Protein AF-A0A1G6PRS7-F1 (afdb_monomer_lite)

Organism: NCBI:txid1045774

Secondary structure (DSSP, 8-state):
-HHHHHHHHHHHHHHHHHHHHHHHHHHHSPPEEEEETTEEEEPPPTTHHHH-------SSPPPTTHHHHHHHHHHHHHHHHHHHHHHHHHHHHHHHHHHHHHHHHHHHHT----

Structure (mmCIF, N/CA/C/O backbone):
data_AF-A0A1G6PRS7-F1
#
_entry.id   AF-A0A1G6PRS7-F1
#
loop_
_atom_site.group_PDB
_atom_site.id
_atom_site.type_symbol
_atom_site.label_atom_id
_atom_site.label_alt_id
_atom_site.label_comp_id
_atom_site.label_asym_id
_atom_site.label_entity_id
_atom_site.label_seq_id
_atom_site.pdbx_PDB_ins_code
_atom_site.Cartn_x
_atom_site.Cartn_y
_atom_site.Cartn_z
_atom_site.occupancy
_atom_site.B_iso_or_equiv
_atom_site.auth_seq_id
_atom_site.auth_comp_id
_atom_site.auth_asym_id
_atom_site.auth_atom_id
_atom_site.pdbx_PDB_model_num
ATOM 1 N N . MET A 1 1 ? -11.569 -6.488 32.359 1.00 71.25 1 MET A N 1
ATOM 2 C CA . MET A 1 1 ? -12.073 -6.641 30.971 1.00 71.25 1 MET A CA 1
ATOM 3 C C . MET A 1 1 ? -12.149 -5.318 30.195 1.00 71.25 1 MET A C 1
ATOM 5 O O . MET A 1 1 ? -11.589 -5.247 29.113 1.00 71.25 1 MET A O 1
ATOM 9 N N . LEU A 1 2 ? -12.752 -4.248 30.737 1.00 75.19 2 LEU A N 1
ATOM 10 C CA . LEU A 1 2 ? -12.838 -2.927 30.074 1.00 75.19 2 LEU A CA 1
ATOM 11 C C . LEU A 1 2 ? -11.480 -2.272 29.746 1.00 75.19 2 LEU A C 1
ATOM 13 O O . LEU A 1 2 ? -11.315 -1.749 28.648 1.00 75.19 2 LEU A O 1
ATOM 17 N N . ARG A 1 3 ? -10.487 -2.347 30.651 1.00 80.88 3 ARG A N 1
ATOM 18 C CA . ARG A 1 3 ? -9.116 -1.862 30.374 1.00 80.88 3 ARG A CA 1
ATOM 19 C C . ARG A 1 3 ? -8.479 -2.577 29.177 1.00 80.88 3 ARG A C 1
ATOM 21 O O . ARG A 1 3 ? -7.954 -1.911 28.301 1.00 80.88 3 ARG A O 1
ATOM 28 N N . VAL A 1 4 ? -8.620 -3.904 29.102 1.00 82.88 4 VAL A N 1
ATOM 29 C CA . VAL A 1 4 ? -8.091 -4.726 27.996 1.00 82.88 4 VAL A CA 1
ATOM 30 C C . VAL A 1 4 ? -8.717 -4.324 26.659 1.00 82.88 4 VAL A C 1
ATOM 32 O O . VAL A 1 4 ? -8.003 -4.143 25.683 1.00 82.88 4 VAL A O 1
ATOM 35 N N . LEU A 1 5 ? -10.035 -4.106 26.616 1.00 78.06 5 LEU A N 1
ATOM 36 C CA . LEU A 1 5 ? -10.729 -3.673 25.397 1.00 78.06 5 LEU A CA 1
ATOM 37 C C . LEU A 1 5 ? -10.352 -2.244 24.966 1.00 78.06 5 LEU A C 1
ATOM 39 O O . LEU A 1 5 ? -10.252 -1.979 23.770 1.00 78.06 5 LEU A O 1
ATOM 43 N N . ARG A 1 6 ? -10.111 -1.327 25.914 1.00 81.44 6 ARG A N 1
ATOM 44 C CA . ARG A 1 6 ? -9.611 0.027 25.608 1.00 81.44 6 ARG A CA 1
ATOM 45 C C . ARG A 1 6 ? -8.185 -0.003 25.062 1.00 81.44 6 ARG A C 1
ATOM 47 O O . ARG A 1 6 ? -7.921 0.652 24.060 1.00 81.44 6 ARG A O 1
ATOM 54 N N . SER A 1 7 ? -7.299 -0.791 25.673 1.00 86.94 7 SER A N 1
ATOM 55 C CA . SER A 1 7 ? -5.940 -1.006 25.167 1.00 86.94 7 SER A CA 1
ATOM 56 C C . SER A 1 7 ? -5.959 -1.638 23.775 1.00 86.94 7 SER A C 1
ATOM 58 O O . SER A 1 7 ? -5.275 -1.153 22.883 1.00 86.94 7 SER A O 1
ATOM 60 N N . LEU A 1 8 ? -6.805 -2.649 23.554 1.00 82.88 8 LEU A N 1
ATOM 61 C CA . LEU A 1 8 ? -6.966 -3.296 22.252 1.00 82.88 8 LEU A CA 1
ATOM 62 C C . LEU A 1 8 ? -7.431 -2.308 21.175 1.00 82.88 8 LEU A C 1
ATOM 64 O O . LEU A 1 8 ? -6.864 -2.288 20.089 1.00 82.88 8 LEU A O 1
ATOM 68 N N . ARG A 1 9 ? -8.417 -1.450 21.474 1.00 82.69 9 ARG A N 1
ATOM 69 C CA . ARG A 1 9 ? -8.85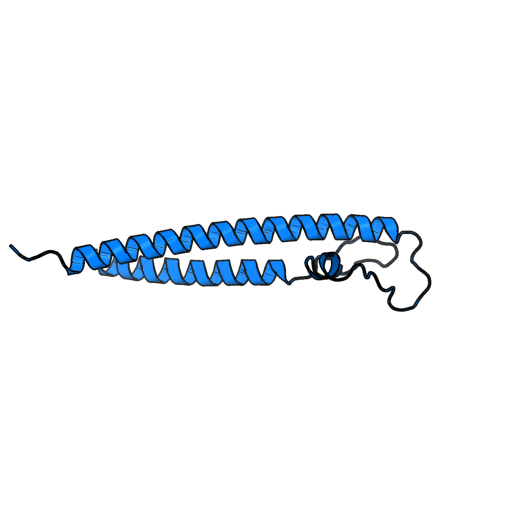7 -0.393 20.549 1.00 82.69 9 ARG A CA 1
ATOM 70 C C . ARG A 1 9 ? -7.713 0.556 20.194 1.00 82.69 9 ARG A C 1
ATOM 72 O O . ARG A 1 9 ? -7.565 0.891 19.025 1.00 82.69 9 ARG A O 1
ATOM 79 N N . ALA A 1 10 ? -6.941 1.007 21.182 1.00 84.38 10 ALA A N 1
ATOM 80 C CA . ALA A 1 10 ? -5.831 1.929 20.950 1.00 84.38 10 ALA A CA 1
ATOM 81 C C . ALA A 1 10 ? -4.745 1.293 20.070 1.00 84.38 10 ALA A C 1
ATOM 83 O O . ALA A 1 10 ? -4.290 1.921 19.120 1.00 84.38 10 ALA A O 1
ATOM 84 N N . VAL A 1 11 ? -4.398 0.030 20.336 1.00 87.88 11 VAL A N 1
ATOM 85 C CA . VAL A 1 11 ? -3.448 -0.734 19.515 1.00 87.88 11 VAL A CA 1
ATOM 86 C C . VAL A 1 11 ? -3.975 -0.907 18.091 1.00 87.88 11 VAL A C 1
ATOM 88 O O . VAL A 1 11 ? -3.257 -0.599 17.149 1.00 87.88 11 VAL A O 1
ATOM 91 N N . LEU A 1 12 ? -5.233 -1.323 17.913 1.00 81.12 12 LEU A N 1
ATOM 92 C CA . LEU A 1 12 ? -5.836 -1.483 16.583 1.00 81.12 12 LEU A CA 1
ATOM 93 C C . LEU A 1 12 ? -5.883 -0.165 15.801 1.00 81.12 12 LEU A C 1
ATOM 95 O O . LEU A 1 12 ? -5.606 -0.158 14.607 1.00 81.12 12 LEU A O 1
ATOM 99 N N . ALA A 1 13 ? -6.203 0.948 16.464 1.00 79.62 13 ALA A N 1
ATOM 100 C CA . ALA A 1 13 ? -6.206 2.265 15.834 1.00 79.62 13 ALA A CA 1
ATOM 101 C C . ALA A 1 13 ? -4.794 2.695 15.409 1.00 79.62 13 ALA A C 1
ATOM 103 O O . ALA A 1 13 ? -4.616 3.182 14.297 1.00 79.62 13 ALA A O 1
ATOM 104 N N . LEU A 1 14 ? -3.789 2.474 16.262 1.00 88.38 14 LEU A N 1
ATOM 105 C CA . LEU A 1 14 ? -2.395 2.770 15.936 1.00 88.38 14 LEU A CA 1
ATOM 106 C C . LEU A 1 14 ? -1.910 1.922 14.753 1.00 88.38 14 LEU A C 1
ATOM 108 O O . LEU A 1 14 ? -1.331 2.459 13.815 1.00 88.38 14 LEU A O 1
ATOM 112 N N . VAL A 1 15 ? -2.203 0.618 14.763 1.00 84.19 15 VAL A N 1
ATOM 113 C CA . VAL A 1 15 ? -1.884 -0.285 13.650 1.00 84.19 15 VAL A CA 1
ATOM 114 C C . VAL A 1 15 ? -2.569 0.185 12.368 1.00 84.19 15 VAL A C 1
ATOM 116 O O . VAL A 1 15 ? -1.903 0.284 11.346 1.00 84.19 15 VAL A O 1
ATOM 119 N N . ALA A 1 16 ? -3.854 0.548 12.408 1.00 77.81 16 ALA A N 1
ATOM 120 C CA . ALA A 1 16 ? -4.560 1.052 11.230 1.00 77.81 16 ALA A CA 1
ATOM 121 C C . ALA A 1 16 ? -3.895 2.308 10.643 1.00 77.81 16 ALA A C 1
ATOM 123 O O . ALA A 1 16 ? -3.727 2.391 9.430 1.00 77.81 16 ALA A O 1
ATOM 124 N N . VAL A 1 17 ? -3.472 3.256 11.489 1.00 84.50 17 VAL A N 1
ATOM 125 C CA . VAL A 1 17 ? -2.768 4.471 11.045 1.00 84.50 17 VAL A CA 1
ATOM 126 C C . VAL A 1 17 ? -1.416 4.135 10.420 1.00 84.50 17 VAL A C 1
ATOM 128 O O . VAL A 1 17 ? -1.097 4.656 9.356 1.00 84.50 17 VAL A O 1
ATOM 131 N N . VAL A 1 18 ? -0.635 3.247 11.041 1.00 88.25 18 VAL A N 1
ATOM 132 C CA . VAL A 1 18 ? 0.672 2.829 10.508 1.00 88.25 18 VAL A CA 1
ATOM 133 C C . VAL A 1 18 ? 0.513 2.125 9.161 1.00 88.25 18 VAL A C 1
ATOM 135 O O . VAL A 1 18 ? 1.226 2.453 8.218 1.00 88.25 18 VAL A O 1
ATOM 138 N N . VAL A 1 19 ? -0.443 1.202 9.039 1.00 81.44 19 VAL A N 1
ATOM 139 C CA . VAL A 1 19 ? -0.683 0.460 7.791 1.00 81.44 19 VAL A CA 1
ATOM 140 C C . VAL A 1 19 ? -1.232 1.385 6.699 1.00 81.44 19 VAL A C 1
ATOM 142 O O . VAL A 1 19 ? -0.800 1.286 5.556 1.00 81.44 19 VAL A O 1
ATOM 145 N N . ALA A 1 20 ? -2.113 2.334 7.030 1.00 77.50 20 ALA A N 1
ATOM 146 C CA . ALA A 1 20 ? -2.582 3.341 6.076 1.00 77.50 20 ALA A CA 1
ATOM 147 C C . ALA A 1 20 ? -1.447 4.266 5.604 1.00 77.50 20 ALA A C 1
ATOM 149 O O . ALA A 1 20 ? -1.348 4.564 4.416 1.00 77.50 20 ALA A O 1
ATOM 150 N N . GLY A 1 21 ? -0.562 4.678 6.517 1.00 84.38 21 GLY A N 1
ATOM 151 C CA . GLY A 1 21 ? 0.643 5.434 6.178 1.00 84.38 21 GLY A CA 1
ATOM 152 C C . GLY A 1 21 ? 1.582 4.647 5.263 1.00 84.38 21 GLY A C 1
ATOM 153 O O . GLY A 1 21 ? 2.090 5.204 4.296 1.00 84.38 21 GLY A O 1
ATOM 154 N N . ALA A 1 22 ? 1.758 3.347 5.512 1.00 81.06 22 ALA A N 1
ATOM 155 C CA . ALA A 1 22 ? 2.540 2.467 4.648 1.00 81.06 22 ALA A CA 1
ATOM 156 C C . ALA A 1 22 ? 1.903 2.296 3.258 1.00 81.06 22 ALA A C 1
ATOM 158 O O . ALA A 1 22 ? 2.619 2.355 2.266 1.00 81.06 22 ALA A O 1
ATOM 159 N N . ALA A 1 23 ? 0.577 2.148 3.162 1.00 75.56 23 ALA A N 1
ATOM 160 C CA . ALA A 1 23 ? -0.124 2.086 1.876 1.00 75.56 23 ALA A CA 1
ATOM 161 C C . ALA A 1 23 ? 0.081 3.370 1.057 1.00 75.56 23 ALA A C 1
ATOM 163 O O . ALA A 1 23 ? 0.401 3.305 -0.128 1.00 75.56 23 ALA A O 1
ATOM 164 N N . LEU A 1 24 ? -0.050 4.533 1.706 1.00 76.12 24 LEU A N 1
ATOM 165 C CA . LEU A 1 24 ? 0.220 5.828 1.081 1.00 76.12 24 LEU A CA 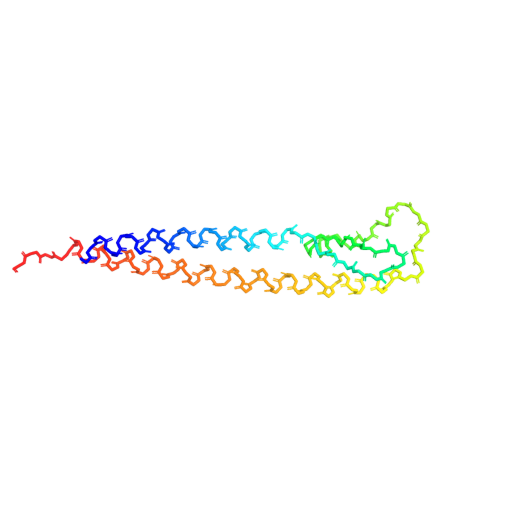1
ATOM 166 C C . LEU A 1 24 ? 1.676 5.933 0.632 1.00 76.12 24 LEU A C 1
ATOM 168 O O . LEU A 1 24 ? 1.925 6.317 -0.504 1.00 76.12 24 LEU A O 1
ATOM 172 N N . TRP A 1 25 ? 2.626 5.544 1.482 1.00 79.38 25 TRP A N 1
ATOM 173 C CA . TRP A 1 25 ? 4.045 5.545 1.134 1.00 79.38 25 TRP A CA 1
ATOM 174 C C . TRP A 1 25 ? 4.339 4.667 -0.087 1.00 79.38 25 TRP A C 1
ATOM 176 O O . TRP A 1 25 ? 4.951 5.136 -1.036 1.00 79.38 25 TRP A O 1
ATOM 186 N N . ILE A 1 26 ? 3.853 3.423 -0.104 1.00 74.56 26 ILE A N 1
ATOM 187 C CA . ILE A 1 26 ? 4.056 2.491 -1.225 1.00 74.56 26 ILE A CA 1
ATOM 188 C C . ILE A 1 26 ? 3.446 3.043 -2.513 1.00 74.56 26 ILE A C 1
ATOM 190 O O . ILE A 1 26 ? 4.020 2.850 -3.579 1.00 74.56 26 ILE A O 1
ATOM 194 N N . SER A 1 27 ? 2.314 3.749 -2.420 1.00 68.38 27 SER A N 1
ATOM 195 C CA . SER A 1 27 ? 1.692 4.344 -3.601 1.00 68.38 27 SER A CA 1
ATOM 196 C C . SER A 1 27 ? 2.550 5.438 -4.234 1.00 68.38 27 SER A C 1
ATOM 198 O O . SER A 1 27 ? 2.499 5.569 -5.452 1.00 68.38 27 SER A O 1
ATOM 200 N N . VAL A 1 28 ? 3.334 6.179 -3.432 1.00 70.88 28 VAL A N 1
ATOM 201 C CA . VAL A 1 28 ? 4.136 7.332 -3.886 1.00 70.88 28 VAL A CA 1
ATOM 202 C C . VAL A 1 28 ? 5.623 7.063 -4.085 1.00 70.88 28 VAL A C 1
ATOM 204 O O . VAL A 1 28 ? 6.337 7.907 -4.624 1.00 70.88 28 VAL A O 1
ATOM 207 N N . ASP A 1 29 ? 6.101 5.912 -3.629 1.00 77.94 29 ASP A N 1
ATOM 208 C CA . ASP A 1 29 ? 7.497 5.516 -3.744 1.00 77.94 29 ASP A CA 1
ATOM 209 C C . ASP A 1 29 ? 7.796 4.973 -5.147 1.00 77.94 29 ASP A C 1
ATOM 211 O O . ASP A 1 29 ? 7.127 4.064 -5.645 1.00 77.94 29 ASP A O 1
ATOM 215 N N . ASN A 1 30 ? 8.830 5.525 -5.775 1.00 71.81 30 ASN A N 1
ATOM 216 C CA . ASN A 1 30 ? 9.237 5.162 -7.126 1.00 71.81 30 ASN A CA 1
ATOM 217 C C . ASN A 1 30 ? 9.932 3.791 -7.134 1.00 71.81 30 ASN A C 1
ATOM 219 O O . ASN A 1 30 ? 10.950 3.632 -6.452 1.00 71.81 30 ASN A O 1
ATOM 223 N N . PRO A 1 31 ? 9.453 2.800 -7.912 1.00 74.62 31 PRO A N 1
ATOM 224 C CA . PRO A 1 31 ? 10.165 1.539 -8.036 1.00 74.62 31 PRO A CA 1
ATOM 225 C C . PRO A 1 31 ? 11.491 1.728 -8.778 1.00 74.62 31 PRO A C 1
ATOM 227 O O . PRO A 1 31 ? 11.634 2.593 -9.642 1.00 74.62 31 PRO A O 1
ATOM 230 N N . TH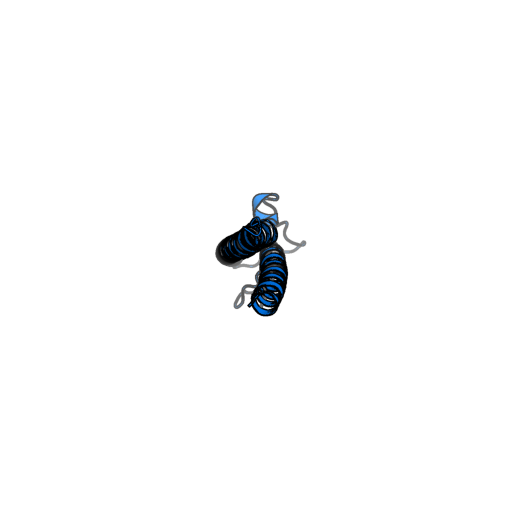R A 1 32 ? 12.461 0.881 -8.456 1.00 78.31 32 THR A N 1
ATOM 231 C CA . THR A 1 32 ? 13.750 0.816 -9.145 1.00 78.31 32 THR A CA 1
ATOM 232 C C . THR A 1 32 ? 13.866 -0.502 -9.893 1.00 78.31 32 THR A C 1
ATOM 234 O O . THR A 1 32 ? 13.501 -1.547 -9.353 1.00 78.31 32 THR A O 1
ATOM 237 N N . VAL A 1 33 ? 14.408 -0.460 -11.106 1.00 75.88 33 VAL A N 1
ATOM 238 C CA . VAL A 1 33 ? 14.763 -1.643 -11.896 1.00 75.88 33 VAL A CA 1
ATOM 239 C C . VAL A 1 33 ? 16.280 -1.712 -12.052 1.00 75.88 33 VAL A C 1
ATOM 241 O O . VAL A 1 33 ? 16.937 -0.705 -12.318 1.00 75.88 33 VAL A O 1
ATOM 244 N N . ASP A 1 34 ? 16.843 -2.899 -11.844 1.00 81.94 34 ASP A N 1
ATOM 245 C CA . ASP A 1 34 ? 18.278 -3.165 -11.964 1.00 81.94 34 ASP A CA 1
ATOM 246 C C . ASP A 1 34 ? 18.607 -3.826 -13.308 1.00 81.94 34 ASP A C 1
ATOM 248 O O . ASP A 1 34 ? 17.729 -4.351 -13.989 1.00 81.94 34 ASP A O 1
ATOM 252 N N . GLY A 1 35 ? 19.892 -3.843 -13.678 1.00 67.00 35 GLY A N 1
ATOM 253 C CA . GLY A 1 35 ? 20.363 -4.575 -14.861 1.00 67.00 35 GLY A CA 1
ATOM 254 C C . GLY A 1 35 ? 20.130 -3.863 -16.195 1.00 67.00 35 GLY A C 1
ATOM 255 O O . GLY A 1 35 ? 20.226 -4.500 -17.238 1.00 67.00 35 GLY A O 1
ATOM 256 N N . THR A 1 36 ? 19.862 -2.557 -16.168 1.00 68.94 36 THR A N 1
ATOM 257 C CA . THR A 1 36 ? 19.714 -1.735 -17.378 1.00 68.94 36 THR A CA 1
ATOM 258 C C . THR A 1 36 ? 21.074 -1.292 -17.921 1.00 68.94 36 THR A C 1
ATOM 260 O O . THR A 1 36 ? 22.073 -1.278 -17.190 1.00 68.94 36 THR A O 1
ATOM 263 N N . SER A 1 37 ? 21.130 -0.826 -19.172 1.00 67.38 37 SER A N 1
ATOM 264 C CA . SER A 1 37 ? 22.327 -0.189 -19.749 1.00 67.38 37 SER A CA 1
ATOM 265 C C . SER A 1 37 ? 22.806 1.039 -18.959 1.00 67.38 37 SER A C 1
ATOM 267 O O . SER A 1 37 ? 23.962 1.449 -19.078 1.00 67.38 37 SER A O 1
ATOM 269 N N . ARG A 1 38 ? 21.934 1.602 -18.112 1.00 65.25 38 ARG A N 1
ATOM 270 C CA . ARG A 1 38 ? 22.199 2.727 -17.206 1.00 65.25 38 ARG A CA 1
ATOM 271 C C . ARG A 1 38 ? 22.459 2.300 -15.752 1.00 65.25 38 ARG A C 1
ATOM 273 O O . ARG A 1 38 ? 22.626 3.165 -14.895 1.00 65.25 38 ARG A O 1
ATOM 280 N N . GLY A 1 39 ? 22.535 1.000 -15.456 1.00 76.81 39 GLY A N 1
ATOM 281 C CA . GLY A 1 39 ? 22.667 0.464 -14.096 1.00 76.81 39 GLY A CA 1
ATOM 282 C C . GLY A 1 39 ? 21.316 0.344 -13.383 1.00 76.81 39 GLY A C 1
ATOM 283 O O . GLY A 1 39 ? 20.365 -0.194 -13.953 1.00 76.81 39 GLY A O 1
ATOM 284 N N . THR A 1 40 ? 21.229 0.813 -12.136 1.00 76.50 40 THR A N 1
ATOM 285 C CA . THR A 1 40 ? 19.955 0.923 -11.404 1.00 76.50 40 THR A CA 1
ATOM 286 C C . THR A 1 40 ? 19.195 2.151 -11.896 1.00 76.50 40 THR A C 1
ATOM 288 O O . THR A 1 40 ? 19.698 3.273 -11.807 1.00 76.50 40 THR A O 1
ATOM 291 N N . TYR A 1 41 ? 17.982 1.946 -12.404 1.00 71.50 41 TYR A N 1
ATOM 292 C CA . TYR A 1 41 ? 17.124 3.000 -12.933 1.00 71.50 41 TYR A CA 1
ATOM 293 C C . TYR A 1 41 ? 15.896 3.188 -12.041 1.00 71.50 41 TYR A C 1
ATOM 295 O O . TYR A 1 41 ? 15.157 2.240 -11.774 1.00 71.50 41 TYR A O 1
ATOM 303 N N . THR A 1 42 ? 15.675 4.418 -11.577 1.00 76.31 42 THR A N 1
ATOM 304 C CA . THR A 1 42 ? 14.469 4.787 -10.829 1.00 76.31 42 THR A CA 1
ATOM 305 C C . THR A 1 42 ? 13.358 5.122 -11.813 1.00 76.31 42 THR A C 1
ATOM 307 O O . THR A 1 42 ? 13.462 6.095 -12.559 1.00 76.31 42 THR A O 1
ATOM 310 N N . CYS A 1 43 ? 12.298 4.323 -11.803 1.00 74.62 43 CYS A N 1
ATOM 311 C CA . CYS A 1 43 ? 11.115 4.554 -12.615 1.00 74.62 43 CYS A CA 1
ATOM 312 C C . CYS A 1 43 ? 10.338 5.771 -12.094 1.00 74.62 43 CYS A C 1
ATOM 314 O O . CYS A 1 43 ? 10.393 6.101 -10.909 1.00 74.62 43 CYS A O 1
ATOM 316 N N . LEU A 1 44 ? 9.582 6.431 -12.969 1.00 67.38 44 LEU A N 1
ATOM 317 C CA . LEU A 1 44 ? 8.589 7.414 -12.536 1.00 67.38 44 LEU A CA 1
ATOM 318 C C . LEU A 1 44 ? 7.483 6.726 -11.725 1.00 67.38 44 LEU A C 1
ATOM 320 O O . LEU A 1 44 ? 7.227 5.530 -11.894 1.00 67.38 44 LEU A O 1
ATOM 324 N N . ALA A 1 45 ? 6.849 7.483 -10.830 1.00 57.34 45 ALA A N 1
ATOM 325 C CA . ALA A 1 45 ? 5.831 6.956 -9.933 1.00 57.34 45 ALA A CA 1
ATOM 326 C C . ALA A 1 45 ? 4.686 6.294 -10.722 1.00 57.34 45 ALA A C 1
ATOM 328 O O . ALA A 1 45 ? 4.340 6.775 -11.805 1.00 57.34 45 ALA A O 1
ATOM 329 N N . PRO A 1 46 ? 4.024 5.254 -10.179 1.00 54.12 46 PRO A N 1
ATOM 330 C CA . PRO A 1 46 ? 2.959 4.532 -10.882 1.00 54.12 46 PRO A CA 1
ATOM 331 C C . PRO A 1 46 ? 1.797 5.419 -11.355 1.00 54.12 46 PRO A C 1
ATOM 333 O O . PRO A 1 46 ? 1.129 5.097 -12.328 1.00 54.12 46 PRO A O 1
ATOM 336 N N . TYR A 1 47 ? 1.531 6.534 -10.669 1.00 48.06 47 TYR A N 1
ATOM 337 C CA . TYR A 1 47 ? 0.508 7.502 -11.076 1.00 48.06 47 TYR A CA 1
ATOM 338 C C . TYR A 1 47 ? 1.011 8.534 -12.093 1.00 48.06 47 TYR A C 1
ATOM 340 O O . TYR A 1 47 ? 0.193 9.086 -12.825 1.00 48.06 47 TYR A O 1
ATOM 348 N N . ASP A 1 48 ? 2.321 8.786 -12.169 1.00 50.50 48 ASP A N 1
ATOM 349 C CA . ASP A 1 48 ? 2.890 9.712 -13.152 1.00 50.50 48 ASP A CA 1
ATOM 350 C C . ASP A 1 48 ? 2.844 9.108 -14.554 1.00 50.50 48 ASP A C 1
ATOM 352 O O . ASP A 1 48 ? 2.560 9.827 -15.501 1.00 50.50 48 ASP A O 1
ATOM 356 N N . THR A 1 49 ? 3.008 7.790 -14.691 1.00 46.41 49 THR A N 1
ATOM 357 C CA . THR A 1 49 ? 2.953 7.095 -15.989 1.00 46.41 49 THR A CA 1
ATOM 358 C C . THR A 1 49 ? 1.542 6.971 -16.572 1.00 46.41 49 THR A C 1
ATOM 360 O O . THR A 1 49 ? 1.398 6.784 -17.775 1.00 46.41 49 THR A O 1
ATOM 363 N N . VAL A 1 50 ? 0.495 7.070 -15.742 1.00 43.00 50 VAL A N 1
ATOM 364 C CA . VAL A 1 50 ? -0.914 7.014 -16.183 1.00 43.00 50 VAL A CA 1
ATOM 365 C C . VAL A 1 50 ? -1.470 8.412 -16.477 1.00 43.00 50 VAL A C 1
ATOM 367 O O . VAL A 1 50 ? -2.363 8.550 -17.312 1.00 43.00 50 VAL A O 1
ATOM 370 N N . LEU A 1 51 ? -0.976 9.455 -15.792 1.00 37.03 51 LEU A N 1
ATOM 371 C CA . LEU A 1 51 ? -1.419 10.840 -16.005 1.00 37.03 51 LEU A CA 1
ATOM 372 C C . LEU A 1 51 ? -0.582 11.594 -17.046 1.00 37.03 51 LEU A C 1
ATOM 374 O O . LEU A 1 51 ? -1.117 12.456 -17.740 1.00 37.03 51 LEU A O 1
ATOM 378 N N . ASN A 1 52 ? 0.709 11.286 -17.137 1.00 38.78 52 ASN A N 1
ATOM 379 C CA . ASN A 1 52 ? 1.628 11.821 -18.125 1.00 38.78 52 ASN A CA 1
ATOM 380 C C . ASN A 1 52 ? 2.216 10.635 -18.895 1.00 38.78 52 ASN A C 1
ATOM 382 O O . ASN A 1 52 ? 3.069 9.922 -18.374 1.00 38.78 52 ASN A O 1
ATOM 386 N N . ASP A 1 53 ? 1.836 10.474 -20.163 1.00 43.22 53 ASP A N 1
ATOM 387 C CA . ASP A 1 53 ? 2.484 9.585 -21.152 1.00 43.22 53 ASP A CA 1
ATOM 388 C C . ASP A 1 53 ? 3.982 9.921 -21.399 1.00 43.22 53 ASP A C 1
ATOM 390 O O . ASP A 1 53 ? 4.545 9.641 -22.454 1.00 43.22 53 ASP A O 1
ATOM 394 N N . ALA A 1 54 ? 4.658 10.579 -20.464 1.00 41.62 54 ALA A N 1
ATOM 395 C CA . ALA A 1 54 ? 5.936 11.220 -20.667 1.00 41.62 54 ALA A CA 1
ATOM 396 C C . ALA A 1 54 ? 7.021 10.499 -19.867 1.00 41.62 54 ALA A C 1
ATOM 398 O O . ALA A 1 54 ? 7.444 10.938 -18.797 1.00 41.62 54 ALA A O 1
ATOM 399 N N . ILE A 1 55 ? 7.570 9.445 -20.469 1.00 45.78 55 ILE A N 1
ATOM 400 C CA . ILE A 1 55 ? 9.029 9.359 -20.493 1.00 45.78 55 ILE A CA 1
ATOM 401 C C . ILE A 1 55 ? 9.458 10.519 -21.396 1.00 45.78 55 ILE A C 1
ATOM 403 O O . ILE A 1 55 ? 9.617 10.351 -22.598 1.00 45.78 55 ILE A O 1
ATOM 407 N N . ASP A 1 56 ? 9.531 11.731 -20.847 1.00 44.56 56 ASP A N 1
ATOM 408 C CA . ASP A 1 56 ? 10.257 12.800 -21.522 1.00 44.56 56 ASP A CA 1
ATOM 409 C C . ASP A 1 56 ? 11.729 12.451 -21.282 1.00 44.56 56 ASP A C 1
ATOM 411 O O . ASP A 1 56 ? 12.163 12.454 -20.118 1.00 44.56 56 ASP A O 1
ATOM 415 N N . PRO A 1 57 ? 12.491 12.014 -22.301 1.00 46.75 57 PRO A N 1
ATOM 416 C CA . PRO A 1 57 ? 13.879 11.659 -22.094 1.00 46.75 57 PRO A CA 1
ATOM 417 C C . PRO A 1 57 ? 14.574 12.897 -21.537 1.00 46.75 57 PRO A C 1
ATOM 419 O O . PRO A 1 57 ? 14.679 13.922 -22.209 1.00 46.75 57 PRO A O 1
ATOM 422 N N . VAL A 1 58 ? 15.031 12.814 -20.283 1.00 46.53 58 VAL A N 1
ATOM 423 C CA . VAL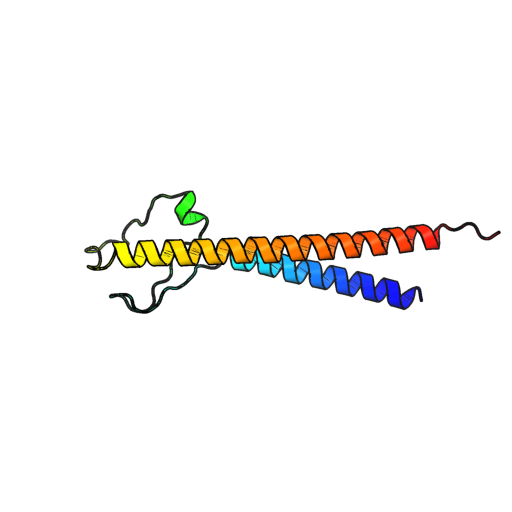 A 1 58 ? 15.936 13.802 -19.692 1.00 46.53 58 VAL A CA 1
ATOM 424 C C . VAL A 1 58 ? 17.080 13.950 -20.693 1.00 46.53 58 VAL A C 1
ATOM 426 O O . VAL A 1 58 ? 17.834 12.999 -20.883 1.00 46.53 58 VAL A O 1
ATOM 429 N N . GLY A 1 59 ? 17.098 15.082 -21.406 1.00 42.72 59 GLY A N 1
ATOM 430 C CA . GLY A 1 59 ? 17.676 15.204 -22.747 1.00 42.72 59 GLY A CA 1
ATOM 431 C C . GLY A 1 59 ? 18.961 14.408 -22.986 1.00 42.72 59 GLY A C 1
ATOM 432 O O . GLY A 1 59 ? 19.952 14.570 -22.275 1.00 42.72 59 GLY A O 1
ATOM 433 N N . GLY A 1 60 ? 18.939 13.570 -24.021 1.00 57.19 60 GLY A N 1
ATOM 434 C CA . GLY A 1 60 ? 20.048 12.723 -24.449 1.00 57.19 60 GLY A CA 1
ATOM 435 C C . GLY A 1 60 ? 19.592 11.706 -25.495 1.00 57.19 60 GLY A C 1
ATOM 436 O O . GLY A 1 60 ? 18.394 11.559 -25.731 1.00 57.19 60 GLY A O 1
ATOM 437 N N . GLU A 1 61 ? 20.545 11.011 -26.120 1.00 57.84 61 GLU A N 1
ATOM 438 C CA . GLU A 1 61 ? 20.236 9.873 -26.993 1.00 57.84 61 GLU A CA 1
ATOM 439 C C . GLU A 1 61 ? 19.492 8.801 -26.165 1.00 57.84 61 GLU A C 1
ATOM 441 O O . GLU A 1 61 ? 19.930 8.491 -25.041 1.00 57.84 61 GLU A O 1
ATOM 446 N N . PRO A 1 62 ? 18.373 8.251 -26.668 1.00 60.44 62 PRO A N 1
ATOM 447 C CA . PRO A 1 62 ? 17.686 7.158 -26.000 1.00 60.44 62 PRO A CA 1
ATOM 448 C C . PRO A 1 62 ? 18.641 5.972 -25.804 1.00 60.44 62 PRO A C 1
ATOM 450 O O . PRO A 1 62 ? 19.472 5.684 -26.674 1.00 60.44 62 PRO A O 1
ATOM 453 N N . PRO A 1 63 ? 18.592 5.307 -24.639 1.00 67.06 63 PRO A N 1
ATOM 454 C CA . PRO A 1 63 ? 19.434 4.151 -24.401 1.00 67.06 63 PRO A CA 1
ATOM 455 C C . PRO A 1 63 ? 19.011 3.008 -25.346 1.00 67.06 63 PRO A C 1
ATOM 457 O O . PRO A 1 63 ? 17.841 2.912 -25.714 1.00 67.06 63 PRO A O 1
ATOM 460 N N . PRO A 1 64 ? 19.937 2.124 -25.750 1.00 73.94 64 PRO A N 1
ATOM 461 C CA . PRO A 1 64 ? 19.647 1.064 -26.721 1.00 73.94 64 PRO A CA 1
ATOM 462 C C . PRO A 1 64 ? 18.601 0.040 -26.238 1.00 73.94 64 PRO A C 1
ATOM 464 O O . PRO A 1 64 ? 18.087 -0.728 -27.043 1.00 73.94 64 PRO A O 1
ATOM 467 N N . ASP A 1 65 ? 18.305 0.027 -24.940 1.00 74.19 65 ASP A N 1
ATOM 468 C CA . ASP A 1 65 ? 17.346 -0.822 -24.231 1.00 74.19 65 ASP A CA 1
ATOM 469 C C . ASP A 1 65 ? 16.150 -0.027 -23.665 1.00 74.19 65 ASP A C 1
ATOM 471 O O . ASP A 1 65 ? 15.489 -0.489 -22.739 1.00 74.19 65 ASP A O 1
ATOM 475 N N . GLU A 1 66 ? 15.848 1.166 -24.194 1.00 72.38 66 GLU A N 1
ATOM 476 C CA . GLU A 1 66 ? 14.758 2.033 -23.705 1.00 72.38 66 GLU A CA 1
ATOM 477 C C . GLU A 1 66 ? 13.413 1.307 -23.569 1.00 72.38 66 GLU A C 1
ATOM 479 O O . GLU A 1 66 ? 12.765 1.400 -22.526 1.00 72.38 66 GLU A O 1
ATOM 484 N N . ASP A 1 67 ? 13.031 0.529 -24.583 1.00 76.88 67 ASP A N 1
ATOM 485 C CA . ASP A 1 67 ? 11.781 -0.236 -24.582 1.00 76.88 67 ASP A CA 1
ATOM 486 C C . ASP A 1 67 ? 11.757 -1.313 -23.482 1.00 76.88 67 ASP A C 1
ATOM 488 O O . ASP A 1 67 ? 10.716 -1.575 -22.874 1.00 76.88 67 ASP A O 1
ATOM 492 N N . GLU A 1 68 ? 12.906 -1.929 -23.191 1.00 78.19 68 GLU A N 1
ATOM 493 C 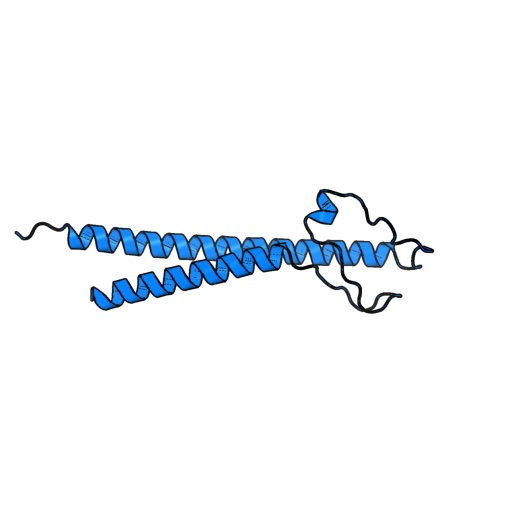CA . GLU A 1 68 ? 13.045 -2.958 -22.155 1.00 78.19 68 GLU A CA 1
ATOM 494 C C . GLU A 1 68 ? 12.999 -2.341 -20.751 1.00 78.19 68 GLU A C 1
ATOM 496 O O . GLU A 1 68 ? 12.328 -2.870 -19.856 1.00 78.19 68 GLU A O 1
ATOM 501 N N . ILE A 1 69 ? 13.625 -1.173 -20.571 1.00 72.81 69 ILE A N 1
ATOM 502 C CA . ILE A 1 69 ? 13.540 -0.375 -19.342 1.00 72.81 69 ILE A CA 1
ATOM 503 C C . ILE A 1 69 ? 12.094 0.072 -19.106 1.00 72.81 69 ILE A C 1
ATOM 505 O O . ILE A 1 69 ? 11.572 -0.103 -18.003 1.00 72.81 69 ILE A O 1
ATOM 509 N N . ALA A 1 70 ? 11.415 0.596 -20.130 1.00 74.00 70 ALA A N 1
ATOM 510 C CA . ALA A 1 70 ? 10.028 1.044 -20.037 1.00 74.00 70 ALA A CA 1
ATOM 511 C C . ALA A 1 70 ? 9.074 -0.113 -19.698 1.00 74.00 70 ALA A C 1
ATOM 513 O O . ALA A 1 70 ? 8.226 0.014 -18.810 1.00 74.00 70 ALA A O 1
ATOM 514 N N . ALA A 1 71 ? 9.241 -1.270 -20.347 1.00 77.88 71 ALA A N 1
ATOM 515 C CA . ALA A 1 71 ? 8.462 -2.467 -20.047 1.00 77.88 71 ALA A CA 1
ATOM 516 C C . ALA A 1 71 ? 8.686 -2.950 -18.606 1.00 77.88 71 ALA A C 1
ATOM 518 O O . ALA A 1 71 ? 7.715 -3.246 -17.905 1.00 77.88 71 ALA A O 1
ATOM 519 N N . SER A 1 72 ? 9.939 -2.972 -18.147 1.00 79.44 72 SER A N 1
ATOM 520 C CA . SER A 1 72 ? 10.300 -3.365 -16.780 1.00 79.44 72 SER A CA 1
ATOM 521 C C . SER A 1 72 ? 9.735 -2.395 -15.744 1.00 79.44 72 SER A C 1
ATOM 523 O O . SER A 1 72 ? 9.177 -2.821 -14.733 1.00 79.44 72 SER A O 1
ATOM 525 N N . CYS A 1 73 ? 9.795 -1.090 -16.017 1.00 77.00 73 CYS A N 1
ATOM 526 C CA . CYS A 1 73 ? 9.204 -0.067 -15.160 1.00 77.00 73 CYS A CA 1
ATOM 527 C C . CYS A 1 73 ? 7.681 -0.174 -15.074 1.00 77.00 73 CYS A C 1
ATOM 529 O O . CYS A 1 73 ? 7.124 0.020 -13.995 1.00 77.00 73 CYS A O 1
ATOM 531 N N . ARG A 1 74 ? 6.996 -0.527 -16.169 1.00 76.81 74 ARG A N 1
ATOM 532 C CA . ARG A 1 74 ? 5.547 -0.767 -16.144 1.00 76.81 74 ARG A CA 1
ATOM 533 C C . ARG A 1 74 ? 5.189 -1.943 -15.237 1.00 76.81 74 ARG A C 1
ATOM 535 O O . ARG A 1 74 ? 4.316 -1.795 -14.392 1.00 76.81 74 ARG A O 1
ATOM 542 N N . VAL A 1 75 ? 5.892 -3.071 -15.361 1.00 81.38 75 VAL A N 1
ATOM 543 C CA . VAL A 1 75 ? 5.662 -4.251 -14.505 1.00 81.38 75 VAL A CA 1
ATOM 544 C C . VAL A 1 75 ? 5.937 -3.925 -13.036 1.00 81.38 75 VAL A C 1
ATOM 546 O O . VAL A 1 75 ? 5.119 -4.229 -12.172 1.00 81.38 75 VAL A O 1
ATOM 549 N N . ALA A 1 76 ? 7.052 -3.248 -12.746 1.00 78.88 76 ALA A N 1
ATOM 550 C CA . ALA A 1 76 ? 7.384 -2.837 -11.385 1.00 78.88 76 ALA A CA 1
ATOM 551 C C . ALA A 1 76 ? 6.351 -1.848 -10.809 1.00 78.88 76 ALA A C 1
ATOM 553 O O . ALA A 1 76 ? 6.027 -1.908 -9.622 1.00 78.88 76 ALA A O 1
ATOM 554 N N . GLY A 1 77 ? 5.808 -0.957 -11.644 1.00 73.62 77 GLY A N 1
ATOM 555 C CA . GLY A 1 77 ? 4.727 -0.043 -11.279 1.00 73.62 77 GLY A CA 1
ATOM 556 C C . GLY A 1 77 ? 3.415 -0.762 -10.959 1.00 73.62 77 GLY A C 1
ATOM 557 O O . GLY A 1 77 ? 2.806 -0.472 -9.929 1.00 73.62 77 GLY A O 1
ATOM 558 N N . GLU A 1 78 ? 3.007 -1.726 -11.789 1.00 77.88 78 GLU A N 1
ATOM 559 C CA . GLU A 1 78 ? 1.819 -2.563 -11.560 1.00 77.88 78 GLU A CA 1
ATOM 560 C C . GLU A 1 78 ? 1.939 -3.359 -10.253 1.00 77.88 78 GLU A C 1
ATOM 562 O O . GLU A 1 78 ? 1.028 -3.332 -9.424 1.00 77.88 78 GLU A O 1
ATOM 567 N N . GLU A 1 79 ? 3.092 -3.986 -10.003 1.00 80.94 79 GLU A N 1
ATOM 568 C CA . GLU A 1 79 ? 3.324 -4.748 -8.773 1.00 80.94 79 GLU A CA 1
ATOM 569 C C . GLU A 1 79 ? 3.262 -3.856 -7.522 1.00 80.94 79 GLU A C 1
ATOM 571 O O . GLU A 1 79 ? 2.656 -4.225 -6.510 1.00 80.94 79 GLU A O 1
ATOM 576 N N . ARG A 1 80 ? 3.841 -2.649 -7.581 1.00 75.62 80 ARG A N 1
ATOM 577 C CA . ARG A 1 80 ? 3.759 -1.673 -6.482 1.00 75.62 80 ARG A CA 1
ATOM 578 C C . ARG A 1 80 ? 2.333 -1.184 -6.251 1.00 75.62 80 ARG A C 1
ATOM 580 O O . ARG A 1 80 ? 1.930 -1.037 -5.094 1.00 75.62 80 ARG A O 1
ATOM 587 N N . PHE A 1 81 ? 1.565 -0.959 -7.314 1.00 78.38 81 PHE A N 1
ATOM 588 C CA . PHE A 1 81 ? 0.162 -0.569 -7.203 1.00 78.38 81 PHE A CA 1
ATOM 589 C C . PHE A 1 81 ? -0.673 -1.667 -6.534 1.00 78.38 81 PHE A C 1
ATOM 591 O O . PHE A 1 81 ? -1.393 -1.388 -5.574 1.00 78.38 81 PHE A O 1
ATOM 598 N N . ASP A 1 82 ? -0.516 -2.920 -6.960 1.00 82.50 82 ASP A N 1
ATOM 599 C CA . ASP A 1 82 ? -1.196 -4.063 -6.349 1.00 82.50 82 ASP A CA 1
ATOM 600 C C . ASP A 1 82 ? -0.848 -4.193 -4.862 1.00 82.50 82 ASP A C 1
ATOM 602 O O . ASP A 1 82 ? -1.738 -4.342 -4.019 1.00 82.50 82 ASP A O 1
ATOM 606 N N . GLN A 1 83 ? 0.431 -4.053 -4.502 1.00 80.56 83 GLN A N 1
ATOM 607 C CA . GLN A 1 83 ? 0.861 -4.025 -3.102 1.00 80.56 83 GLN A CA 1
ATOM 608 C C . GLN A 1 83 ? 0.177 -2.898 -2.317 1.00 80.56 83 GLN A C 1
ATOM 610 O O . GLN A 1 83 ? -0.345 -3.147 -1.226 1.00 80.56 83 GLN A O 1
ATOM 615 N N . ALA A 1 84 ? 0.124 -1.677 -2.861 1.00 75.94 84 ALA A N 1
ATOM 616 C CA . ALA A 1 84 ? -0.558 -0.554 -2.220 1.00 75.94 84 ALA A CA 1
ATOM 617 C C . ALA A 1 84 ? -2.051 -0.847 -1.997 1.00 75.94 84 ALA A C 1
ATOM 619 O O . ALA A 1 84 ? -2.576 -0.581 -0.910 1.00 75.94 84 ALA A O 1
ATOM 620 N N . VAL A 1 85 ? -2.727 -1.455 -2.978 1.00 81.06 85 VAL A N 1
ATOM 621 C CA . VAL A 1 85 ? -4.134 -1.866 -2.873 1.00 81.06 85 VAL A CA 1
ATOM 622 C C . VAL A 1 85 ? -4.318 -2.923 -1.784 1.00 81.06 85 VAL A C 1
ATOM 624 O O . VAL A 1 85 ? -5.176 -2.750 -0.915 1.00 81.06 85 VAL A O 1
ATOM 627 N N . TYR A 1 86 ? -3.508 -3.985 -1.763 1.00 84.38 86 TYR A N 1
ATOM 628 C CA . TYR A 1 86 ? -3.606 -5.035 -0.742 1.00 84.38 86 TYR A CA 1
ATOM 629 C C . TYR A 1 86 ? -3.392 -4.487 0.673 1.00 84.38 86 TYR A C 1
ATOM 631 O O . TYR A 1 86 ? -4.166 -4.798 1.585 1.00 84.38 86 TYR A O 1
ATOM 639 N N . VAL A 1 87 ? -2.379 -3.636 0.860 1.00 82.75 87 VAL A N 1
ATOM 640 C CA . VAL A 1 87 ? -2.093 -2.996 2.152 1.00 82.75 87 VAL A CA 1
ATOM 641 C C . VAL A 1 87 ? -3.229 -2.044 2.545 1.00 82.75 87 VAL A C 1
ATOM 643 O O . VAL A 1 87 ? -3.659 -2.050 3.701 1.00 82.75 87 VAL A O 1
ATOM 646 N N . GLY A 1 88 ? -3.782 -1.287 1.595 1.00 76.31 88 GLY A N 1
ATOM 647 C CA . GLY A 1 88 ? -4.937 -0.413 1.814 1.00 76.31 88 GLY A CA 1
ATOM 648 C C . GLY A 1 88 ? -6.195 -1.176 2.244 1.00 76.31 88 GLY A C 1
ATOM 649 O O . GLY A 1 88 ? -6.854 -0.793 3.215 1.00 76.31 88 GLY A O 1
ATOM 650 N N . VAL A 1 89 ? -6.505 -2.299 1.589 1.00 86.19 89 VAL A N 1
ATOM 651 C CA . VAL A 1 89 ? -7.624 -3.181 1.967 1.00 86.19 89 VAL A CA 1
ATOM 652 C C . VAL A 1 89 ? -7.417 -3.745 3.372 1.00 86.19 89 VAL A C 1
ATOM 654 O O . VAL A 1 89 ? -8.336 -3.702 4.196 1.00 86.19 89 VAL A O 1
ATOM 657 N N . ALA A 1 90 ? -6.209 -4.221 3.686 1.00 81.81 90 ALA A N 1
ATOM 658 C CA . ALA A 1 90 ? -5.878 -4.712 5.020 1.00 81.81 90 ALA A CA 1
ATOM 659 C C . ALA A 1 90 ? -6.054 -3.619 6.090 1.00 81.81 90 ALA A C 1
ATOM 661 O O . ALA A 1 90 ? -6.671 -3.874 7.129 1.00 81.81 90 ALA A O 1
ATOM 662 N N . ALA A 1 91 ? -5.598 -2.389 5.825 1.00 77.19 91 ALA A N 1
ATOM 663 C CA . ALA A 1 91 ? -5.810 -1.243 6.712 1.00 77.19 91 ALA A CA 1
ATOM 664 C C . ALA A 1 91 ? -7.305 -0.986 6.960 1.00 77.19 91 ALA A C 1
ATOM 666 O O . ALA A 1 91 ? -7.727 -0.806 8.107 1.00 77.19 91 ALA A O 1
ATOM 667 N N . GLY A 1 92 ? -8.117 -1.029 5.899 1.00 80.62 92 GLY A N 1
ATOM 668 C CA . GLY A 1 92 ? -9.569 -0.871 5.977 1.00 80.62 92 GLY A CA 1
ATOM 669 C C . GLY A 1 92 ? -10.229 -1.921 6.873 1.00 80.62 92 GLY A C 1
ATOM 670 O O . GLY A 1 92 ? -11.027 -1.577 7.747 1.00 80.62 92 GLY A O 1
ATOM 671 N N . LEU A 1 93 ? -9.850 -3.195 6.733 1.00 87.31 93 LEU A N 1
ATOM 672 C CA . LEU A 1 93 ? -10.368 -4.280 7.576 1.00 87.31 93 LEU A CA 1
ATOM 673 C C . LEU A 1 93 ? -10.014 -4.085 9.057 1.00 87.31 93 LEU A C 1
ATOM 675 O O . LEU A 1 93 ? -10.869 -4.268 9.929 1.00 87.31 93 LEU A O 1
ATOM 679 N N . VAL A 1 94 ? -8.783 -3.659 9.357 1.00 83.12 94 VAL A N 1
ATOM 680 C CA . VAL A 1 94 ? -8.356 -3.356 10.735 1.00 83.12 94 VAL A CA 1
ATOM 681 C C . VAL A 1 94 ? -9.150 -2.178 11.309 1.00 83.12 94 VAL A C 1
ATOM 683 O O . VAL A 1 94 ? -9.604 -2.241 12.456 1.00 83.12 94 VAL A O 1
ATOM 686 N N . ALA A 1 95 ? -9.387 -1.129 10.517 1.00 78.06 95 ALA A N 1
ATOM 687 C CA . ALA A 1 95 ? -10.194 0.016 10.931 1.00 78.06 95 ALA A CA 1
ATOM 688 C C . ALA A 1 95 ? -11.650 -0.384 11.239 1.00 78.06 95 ALA A C 1
ATOM 690 O O . ALA A 1 95 ? -12.205 0.033 12.260 1.00 78.06 95 ALA A O 1
ATOM 691 N N . ILE A 1 96 ? -12.249 -1.257 10.420 1.00 86.06 96 ILE A N 1
ATOM 692 C CA . ILE A 1 96 ? -13.593 -1.808 10.656 1.00 86.06 96 ILE A CA 1
ATOM 693 C C . ILE A 1 96 ? -13.630 -2.604 11.968 1.00 86.06 96 ILE A C 1
ATOM 695 O O . ILE A 1 96 ? -14.542 -2.416 12.778 1.00 86.06 96 ILE A O 1
ATOM 699 N N . ALA A 1 97 ? -12.627 -3.445 12.233 1.00 81.50 97 ALA A N 1
ATOM 700 C CA . ALA A 1 97 ? -12.538 -4.187 13.490 1.00 81.50 97 ALA A CA 1
ATOM 701 C C . ALA A 1 97 ? -12.443 -3.244 14.707 1.00 81.50 97 ALA A C 1
ATOM 703 O O . ALA A 1 97 ? -13.154 -3.431 15.701 1.00 81.50 97 ALA A O 1
ATOM 704 N N . ALA A 1 98 ? -11.633 -2.184 14.618 1.00 78.88 98 ALA A N 1
ATOM 705 C CA . ALA A 1 98 ? -11.518 -1.165 15.664 1.00 78.88 98 ALA A CA 1
ATOM 706 C C . ALA A 1 98 ? -12.847 -0.421 15.911 1.00 78.88 98 ALA A C 1
ATOM 708 O O . ALA A 1 98 ? -13.224 -0.162 17.065 1.00 78.88 98 ALA A O 1
ATOM 709 N N . ALA A 1 99 ? -13.591 -0.113 14.845 1.00 81.94 99 ALA A N 1
ATOM 710 C CA . ALA A 1 99 ? -14.925 0.474 14.932 1.00 81.94 99 ALA A CA 1
ATOM 711 C C . ALA A 1 99 ? -15.919 -0.486 15.610 1.00 81.94 99 ALA A C 1
ATOM 713 O O . ALA A 1 99 ? -16.642 -0.081 16.522 1.00 81.94 99 ALA A O 1
ATOM 714 N N . GLY A 1 100 ? -15.893 -1.777 15.265 1.00 85.25 100 GLY A N 1
ATOM 715 C CA . GLY A 1 100 ? -16.719 -2.809 15.900 1.00 85.25 100 GLY A CA 1
ATOM 716 C C . GLY A 1 100 ? -16.477 -2.930 17.410 1.00 85.25 100 GLY A C 1
ATOM 717 O O . GLY A 1 100 ? -17.427 -2.940 18.199 1.00 85.25 100 GLY A O 1
ATOM 718 N N . VAL A 1 101 ? -15.210 -2.927 17.843 1.00 84.00 101 VAL A N 1
ATOM 719 C CA . VAL A 1 101 ? -14.846 -2.905 19.275 1.00 84.00 101 VAL A CA 1
ATOM 720 C C . VAL A 1 101 ? -15.380 -1.643 19.959 1.00 84.00 101 VAL A C 1
ATOM 722 O O . VAL A 1 101 ? -15.859 -1.704 21.093 1.00 84.00 101 VAL A O 1
ATOM 725 N N . SER A 1 102 ? -15.353 -0.503 19.269 1.00 81.31 102 SER A N 1
ATOM 726 C CA . SER A 1 102 ? -15.880 0.764 19.787 1.00 81.31 102 SER A CA 1
ATOM 727 C C . SER A 1 102 ? -17.393 0.717 20.007 1.00 81.31 102 SER A C 1
ATOM 729 O O . SER A 1 102 ? -17.863 1.136 21.065 1.00 81.31 102 SER A O 1
ATOM 731 N N . VAL A 1 103 ? -18.148 0.140 19.069 1.00 87.31 103 VAL A N 1
ATOM 732 C CA . VAL A 1 103 ? -19.600 -0.071 19.209 1.00 87.31 103 VAL A CA 1
ATOM 733 C C . VAL A 1 103 ? -19.910 -1.024 20.366 1.00 87.31 103 VAL A C 1
ATOM 735 O O . VAL A 1 103 ? -20.819 -0.763 21.155 1.00 87.31 103 VAL A O 1
ATOM 738 N N . LEU A 1 104 ? -19.142 -2.108 20.521 1.00 85.00 104 LEU A N 1
ATOM 739 C CA . LEU A 1 104 ? -19.299 -3.054 21.633 1.00 85.00 104 LEU A CA 1
ATOM 740 C C . LEU A 1 104 ? -19.056 -2.404 23.000 1.00 85.00 104 LEU A C 1
ATOM 742 O O . LEU A 1 104 ? -19.792 -2.685 23.947 1.00 85.00 104 LEU A O 1
ATOM 746 N N . LEU A 1 105 ? -18.042 -1.541 23.109 1.00 84.25 105 LEU A N 1
ATOM 747 C CA . LEU A 1 105 ? -17.771 -0.768 24.322 1.00 84.25 105 LEU A CA 1
ATOM 748 C C . LEU A 1 105 ? -18.914 0.205 24.629 1.00 84.25 105 LEU A C 1
ATOM 750 O O . LEU A 1 105 ? -19.427 0.193 25.744 1.00 84.25 105 LEU A O 1
ATOM 754 N N . HIS A 1 106 ? -19.374 0.959 23.630 1.00 84.25 106 HIS A N 1
ATOM 755 C CA . HIS A 1 106 ? -20.484 1.901 23.783 1.00 84.25 106 HIS A CA 1
ATOM 756 C C . HIS A 1 106 ? -21.777 1.205 24.240 1.00 84.25 106 HIS A C 1
ATOM 758 O O . HIS A 1 106 ? -22.433 1.648 25.179 1.00 84.25 106 HIS A O 1
ATOM 764 N N 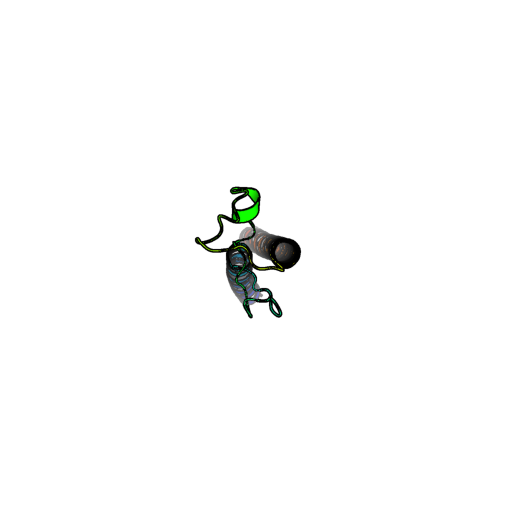. ARG A 1 107 ? -22.109 0.046 23.652 1.00 86.81 107 ARG A N 1
ATOM 765 C CA . ARG A 1 107 ? -23.268 -0.761 24.072 1.00 86.81 107 ARG A CA 1
ATOM 766 C C . ARG A 1 107 ? -23.137 -1.325 25.486 1.00 86.81 107 ARG A C 1
ATOM 768 O O . ARG A 1 107 ? -24.159 -1.563 26.120 1.00 86.81 107 ARG A O 1
ATOM 775 N N . ARG A 1 108 ? -21.920 -1.603 25.967 1.00 82.31 108 ARG A N 1
ATOM 776 C CA . ARG A 1 108 ? -21.696 -2.089 27.339 1.00 82.31 108 ARG A CA 1
ATOM 777 C C . ARG A 1 108 ? -21.817 -0.976 28.372 1.00 82.31 108 ARG A C 1
ATOM 779 O O . ARG A 1 108 ? -22.416 -1.228 29.410 1.00 82.31 108 ARG A O 1
ATOM 786 N N . ASP A 1 109 ? -21.306 0.213 28.070 1.00 81.44 109 ASP A N 1
ATOM 787 C CA . ASP A 1 109 ? -21.387 1.373 28.966 1.00 81.44 109 ASP A CA 1
ATOM 788 C C . ASP A 1 109 ? -22.837 1.888 29.115 1.00 81.44 109 ASP A C 1
ATOM 790 O O . ASP A 1 109 ? -23.178 2.461 30.144 1.00 81.44 109 ASP A O 1
ATOM 794 N N . HIS A 1 110 ? -23.716 1.618 28.139 1.00 77.50 110 HIS A N 1
ATOM 795 C CA . HIS A 1 110 ? -25.139 1.990 28.168 1.00 77.50 110 HIS A CA 1
ATOM 796 C C . HIS A 1 110 ? -26.112 0.858 28.540 1.00 77.50 110 HIS A C 1
ATOM 798 O O . HIS A 1 110 ? -27.317 1.000 28.323 1.00 77.50 110 HIS A O 1
ATOM 804 N N . ARG A 1 111 ? -25.650 -0.272 29.097 1.00 70.44 111 ARG A N 1
ATOM 805 C CA . ARG A 1 111 ? -26.600 -1.258 29.642 1.00 70.44 111 ARG A CA 1
ATOM 806 C C . ARG A 1 111 ? -27.261 -0.684 30.903 1.00 70.44 111 ARG A C 1
ATOM 808 O O . ARG A 1 111 ? -26.529 -0.317 31.822 1.00 70.44 111 ARG A O 1
ATOM 815 N N . PRO A 1 112 ? -28.604 -0.611 30.973 1.00 49.25 112 PRO A N 1
ATOM 816 C CA . PRO A 1 112 ? -29.282 -0.190 32.190 1.00 49.25 112 PRO A CA 1
ATOM 817 C C . PRO A 1 112 ? -28.961 -1.183 33.310 1.00 49.25 112 PRO A C 1
ATOM 819 O O . PRO A 1 112 ? -29.017 -2.396 33.107 1.00 49.25 112 PRO A O 1
ATOM 822 N N . VAL A 1 113 ? -28.581 -0.657 34.473 1.00 64.25 113 VAL A N 1
ATOM 823 C CA . VAL A 1 113 ? -28.445 -1.448 35.697 1.00 64.25 113 VAL A CA 1
ATOM 824 C C . VAL A 1 113 ? -29.866 -1.739 36.178 1.00 64.25 113 VAL A C 1
ATOM 826 O O . VAL A 1 113 ? -30.550 -0.837 36.654 1.00 64.25 113 VAL A O 1
ATOM 829 N N . THR A 1 114 ? -30.318 -2.971 35.972 1.00 54.16 114 THR A N 1
ATOM 830 C CA . THR A 1 114 ? -31.545 -3.538 36.552 1.00 54.16 114 THR A CA 1
ATOM 831 C C . THR A 1 114 ? -31.173 -4.588 37.569 1.00 54.16 114 THR A C 1
ATOM 833 O O . THR A 1 114 ? -30.301 -5.417 37.214 1.00 54.16 114 THR A O 1
#

Radius of gyration: 22.49 Å; chains: 1; bounding box: 54×22×64 Å

Sequence (114 aa):
MLRVLRSLRAVLALVAVVVAGAALWISVDNPTVDGTSRGTYTCLAPYDTVLNDAIDPVGGEPPPDEDEIAASCRVAGEERFDQAVYVGVAAGLVAIAAAGVSVLLHRRDHRPVT

Foldseek 3Di:
DLVVLVVVLVVLVVVLVVLLVVLVCLQQAFDWDADDPVGIDTAHGLVCVVVDVDPPPPDDDQDPCNVVRVVVSNVRNVVSNVVSVVSNVVSVVSVVVSVVSVVVSVVVVPDDDD

pLDDT: mean 73.27, std 12.89, range [37.03, 88.38]